Protein AF-A0A1W9LNE6-F1 (afdb_monomer_lite)

pLDDT: mean 71.55, std 18.85, range [22.55, 95.56]

Structure (mmCIF, N/CA/C/O backbone):
data_AF-A0A1W9LNE6-F1
#
_entry.id   AF-A0A1W9LNE6-F1
#
loop_
_atom_site.group_PDB
_atom_site.id
_atom_site.type_symbol
_atom_site.label_atom_id
_atom_site.label_alt_id
_atom_site.label_comp_id
_atom_site.label_asym_id
_atom_site.label_entity_id
_atom_site.label_seq_id
_atom_site.pdbx_PDB_ins_code
_atom_site.Cartn_x
_atom_site.Cartn_y
_atom_site.Cartn_z
_atom_site.occupancy
_atom_site.B_iso_or_equiv
_atom_site.auth_seq_id
_atom_site.auth_comp_id
_atom_site.auth_asym_id
_atom_site.auth_atom_id
_atom_site.pdbx_PDB_model_num
ATOM 1 N N . MET A 1 1 ? 1.253 2.047 -1.513 1.00 74.62 1 MET A N 1
ATOM 2 C CA . MET A 1 1 ? 0.192 1.765 -0.512 1.00 74.62 1 MET A CA 1
ATOM 3 C C . MET A 1 1 ? -0.132 0.272 -0.412 1.00 74.62 1 MET A C 1
ATOM 5 O O . MET A 1 1 ? 0.115 -0.319 0.626 1.00 74.62 1 MET A O 1
ATOM 9 N N . LYS A 1 2 ? -0.613 -0.380 -1.480 1.00 76.88 2 LYS A N 1
ATOM 10 C CA . LYS A 1 2 ? -0.983 -1.811 -1.471 1.00 76.88 2 LYS A CA 1
ATOM 11 C C . LYS A 1 2 ? 0.150 -2.781 -1.110 1.00 76.88 2 LYS A C 1
ATOM 13 O O . LYS A 1 2 ? -0.079 -3.732 -0.376 1.00 76.88 2 LYS A O 1
ATOM 18 N N . ALA A 1 3 ? 1.372 -2.514 -1.573 1.00 78.75 3 ALA A N 1
ATOM 19 C CA . ALA A 1 3 ? 2.540 -3.331 -1.243 1.00 78.75 3 ALA A CA 1
ATOM 20 C C . ALA A 1 3 ? 2.799 -3.423 0.276 1.00 78.75 3 ALA A C 1
ATOM 22 O O . ALA A 1 3 ? 3.171 -4.484 0.772 1.00 78.75 3 ALA A O 1
ATOM 23 N N . TRP A 1 4 ? 2.514 -2.352 1.032 1.00 86.75 4 TRP A N 1
ATOM 24 C CA . TRP A 1 4 ? 2.632 -2.362 2.493 1.00 86.75 4 TRP A CA 1
ATOM 25 C C . TRP A 1 4 ? 1.640 -3.343 3.123 1.00 86.75 4 TRP A C 1
ATOM 27 O O . TRP A 1 4 ? 2.018 -4.107 4.002 1.00 86.75 4 TRP A O 1
ATOM 37 N N . LEU A 1 5 ? 0.397 -3.397 2.632 1.00 78.88 5 LEU A N 1
ATOM 38 C CA . LEU A 1 5 ? -0.613 -4.331 3.144 1.00 78.88 5 LEU A CA 1
ATOM 39 C C . LEU A 1 5 ? -0.195 -5.788 2.939 1.00 78.88 5 LEU A C 1
ATOM 41 O O . LEU A 1 5 ? -0.373 -6.602 3.843 1.00 78.88 5 LEU A O 1
ATOM 45 N N . ILE A 1 6 ? 0.387 -6.104 1.777 1.00 77.62 6 ILE A N 1
ATOM 46 C CA . ILE A 1 6 ? 0.910 -7.444 1.486 1.00 77.62 6 ILE A CA 1
ATOM 47 C C . ILE A 1 6 ? 2.020 -7.782 2.482 1.00 77.62 6 ILE A C 1
ATOM 49 O O . ILE A 1 6 ? 1.918 -8.783 3.188 1.00 77.62 6 ILE A O 1
ATOM 53 N N . LYS A 1 7 ? 3.028 -6.907 2.601 1.00 79.00 7 LYS A N 1
ATOM 54 C CA . LYS A 1 7 ? 4.167 -7.094 3.508 1.00 79.00 7 LYS A CA 1
ATOM 55 C C . LYS A 1 7 ? 3.732 -7.204 4.974 1.00 79.00 7 LYS A C 1
ATOM 57 O O . LYS A 1 7 ? 4.312 -7.964 5.740 1.00 79.00 7 LYS A O 1
ATOM 62 N N . LYS A 1 8 ? 2.711 -6.448 5.386 1.00 83.31 8 LYS A N 1
ATOM 63 C CA . LYS A 1 8 ? 2.274 -6.367 6.784 1.00 83.31 8 LYS A CA 1
ATOM 64 C C . LYS A 1 8 ? 1.355 -7.516 7.197 1.00 83.31 8 LYS A C 1
ATOM 66 O O . LYS A 1 8 ? 1.519 -8.040 8.300 1.00 83.31 8 LYS A O 1
ATOM 71 N N . PHE A 1 9 ? 0.398 -7.890 6.345 1.00 78.19 9 PHE A N 1
ATOM 72 C CA . PHE A 1 9 ? -0.723 -8.761 6.725 1.00 78.19 9 PHE A CA 1
ATOM 73 C C . PHE A 1 9 ? -0.808 -10.079 5.954 1.00 78.19 9 PHE A C 1
ATOM 75 O O . PHE A 1 9 ? -1.514 -10.974 6.411 1.00 78.19 9 PHE A O 1
ATOM 82 N N . ILE A 1 10 ? -0.126 -10.213 4.813 1.00 74.88 10 ILE A N 1
ATOM 83 C CA . ILE A 1 10 ? -0.206 -11.415 3.968 1.00 74.88 10 ILE A CA 1
ATOM 84 C C . ILE A 1 10 ? 1.090 -12.217 4.071 1.00 74.88 10 ILE A C 1
ATOM 86 O O . ILE A 1 10 ? 1.065 -13.362 4.511 1.00 74.88 10 ILE A O 1
ATOM 90 N N . ASP A 1 11 ? 2.218 -11.605 3.715 1.00 73.44 11 ASP A N 1
ATOM 91 C CA . ASP A 1 11 ? 3.525 -12.255 3.733 1.00 73.44 11 ASP A CA 1
ATOM 92 C C . ASP A 1 11 ? 4.629 -11.257 4.100 1.00 73.44 11 ASP A C 1
ATOM 94 O O . ASP A 1 11 ? 5.017 -10.396 3.310 1.00 73.44 11 ASP A O 1
ATOM 98 N N . LYS A 1 12 ? 5.177 -11.404 5.310 1.00 80.12 12 LYS A N 1
ATOM 99 C CA . LYS A 1 12 ? 6.280 -10.569 5.811 1.00 80.12 12 LYS A CA 1
ATOM 100 C C . LYS A 1 12 ? 7.586 -10.791 5.059 1.00 80.12 12 LYS A C 1
ATOM 102 O O . LYS A 1 12 ? 8.436 -9.901 5.056 1.00 80.12 12 LYS A O 1
ATOM 107 N N . ASN A 1 13 ? 7.745 -11.929 4.395 1.00 79.88 13 ASN A N 1
ATOM 108 C CA . ASN A 1 13 ? 8.954 -12.295 3.669 1.00 79.88 13 ASN A CA 1
ATOM 109 C C . ASN A 1 13 ? 8.864 -11.971 2.173 1.00 79.88 13 ASN A C 1
ATOM 111 O O . ASN A 1 13 ? 9.855 -12.149 1.472 1.00 79.88 13 ASN A O 1
ATOM 115 N N . VAL A 1 14 ? 7.739 -11.419 1.696 1.00 78.69 14 VAL A N 1
ATOM 116 C CA . VAL A 1 14 ? 7.576 -11.049 0.282 1.00 78.69 14 VAL A CA 1
ATOM 117 C C . VAL A 1 14 ? 8.690 -10.104 -0.183 1.00 78.69 14 VAL A C 1
ATOM 119 O O . VAL A 1 14 ? 9.069 -9.161 0.528 1.00 78.69 14 VAL A O 1
ATOM 122 N N . VAL A 1 15 ? 9.193 -10.350 -1.390 1.00 78.31 15 VAL A N 1
ATOM 123 C CA . VAL A 1 15 ? 10.183 -9.518 -2.078 1.00 78.31 15 VAL A CA 1
ATOM 124 C C . VAL A 1 15 ? 9.494 -8.838 -3.254 1.00 78.31 15 VAL A C 1
ATOM 126 O O . VAL A 1 15 ? 8.847 -9.499 -4.062 1.00 78.31 15 VAL A O 1
ATOM 129 N N . PHE A 1 16 ? 9.621 -7.516 -3.346 1.00 79.94 16 PHE A N 1
ATOM 130 C CA . PHE A 1 16 ? 9.106 -6.749 -4.477 1.00 79.94 16 PHE A CA 1
ATOM 131 C C . PHE A 1 16 ? 10.228 -6.537 -5.486 1.00 79.94 16 PHE A C 1
ATOM 133 O O . PHE A 1 16 ? 11.290 -6.031 -5.130 1.00 79.94 16 PHE A O 1
ATOM 140 N N . LYS A 1 17 ? 9.986 -6.926 -6.738 1.00 77.81 17 LYS A N 1
ATOM 141 C CA . LYS A 1 17 ? 10.889 -6.687 -7.865 1.00 77.81 17 LYS A CA 1
ATOM 142 C C . LYS A 1 17 ? 10.241 -5.670 -8.801 1.00 77.81 17 LYS A C 1
ATOM 144 O O . LYS A 1 17 ? 9.051 -5.772 -9.093 1.00 77.81 17 LYS A O 1
ATOM 149 N N . PHE A 1 18 ? 11.018 -4.690 -9.248 1.00 81.25 18 PHE A N 1
ATOM 150 C CA . PHE A 1 18 ? 10.573 -3.681 -10.206 1.00 81.25 18 PHE A CA 1
ATOM 151 C C . PHE A 1 18 ? 11.165 -3.991 -11.575 1.00 81.25 18 PHE A C 1
ATOM 153 O O . PHE A 1 18 ? 12.372 -4.186 -11.688 1.00 81.25 18 PHE A O 1
ATOM 160 N N . PHE A 1 19 ? 10.313 -4.003 -12.598 1.00 75.69 19 PHE A N 1
ATOM 161 C CA . PHE A 1 19 ? 10.705 -4.258 -13.980 1.00 75.69 19 PHE A CA 1
ATOM 162 C C . PHE A 1 19 ? 10.554 -2.980 -14.819 1.00 75.69 19 PHE A C 1
ATOM 164 O O . PHE A 1 19 ? 9.608 -2.213 -14.592 1.00 75.69 19 PHE A O 1
ATOM 171 N N . PRO A 1 20 ? 11.459 -2.723 -15.779 1.00 74.75 20 PRO A N 1
ATOM 172 C CA . PRO A 1 20 ? 11.289 -1.671 -16.771 1.00 74.75 20 PRO A CA 1
ATOM 173 C C . PRO A 1 20 ? 9.983 -1.816 -17.560 1.00 74.75 20 PRO A C 1
ATOM 175 O O . PRO A 1 20 ? 9.469 -2.910 -17.797 1.00 74.75 20 PRO A O 1
ATOM 178 N N . LYS A 1 21 ? 9.431 -0.682 -17.999 1.00 73.94 21 LYS A N 1
ATOM 179 C CA . LYS A 1 21 ? 8.195 -0.672 -18.787 1.00 73.94 21 LYS A CA 1
ATOM 180 C C . LYS A 1 21 ? 8.408 -1.400 -20.118 1.00 73.94 21 LYS A C 1
ATOM 182 O O . LYS A 1 21 ? 9.282 -1.018 -20.888 1.00 73.94 21 LYS A O 1
ATOM 187 N N . GLY A 1 22 ? 7.532 -2.357 -20.420 1.00 73.81 22 GLY A N 1
ATOM 188 C CA . GLY A 1 22 ? 7.535 -3.096 -21.686 1.00 73.81 22 GLY A CA 1
ATOM 189 C C . GLY A 1 22 ? 8.279 -4.430 -21.640 1.00 73.81 22 GLY A C 1
ATOM 190 O O . GLY A 1 22 ? 8.236 -5.161 -22.625 1.00 73.81 22 GLY A O 1
ATOM 191 N N . GLU A 1 23 ? 8.907 -4.777 -20.516 1.00 73.69 23 GLU A N 1
ATOM 192 C CA . GLU A 1 23 ? 9.444 -6.122 -20.314 1.00 73.69 23 GLU A CA 1
ATOM 193 C C . GLU A 1 23 ? 8.336 -7.113 -19.939 1.00 73.69 23 GLU A C 1
ATOM 195 O O . GLU A 1 23 ? 7.419 -6.799 -19.175 1.00 73.69 23 GLU A O 1
ATOM 200 N N . LEU A 1 24 ? 8.423 -8.327 -20.490 1.00 69.38 24 LEU A N 1
ATOM 201 C CA . LEU A 1 24 ? 7.529 -9.422 -20.133 1.00 69.38 24 LEU A CA 1
ATOM 202 C C . LEU A 1 24 ? 7.946 -9.997 -18.780 1.00 69.38 24 LEU A C 1
ATOM 204 O O . LEU A 1 24 ? 9.071 -10.458 -18.610 1.00 69.38 24 LEU A O 1
ATOM 208 N N . ILE A 1 25 ? 7.010 -10.020 -17.834 1.00 71.00 25 ILE A N 1
ATOM 209 C CA . ILE A 1 25 ? 7.200 -10.683 -16.545 1.00 71.00 25 ILE A CA 1
ATOM 210 C C . ILE A 1 25 ? 6.890 -12.170 -16.745 1.00 71.00 25 ILE A C 1
ATOM 212 O O . ILE A 1 25 ? 5.726 -12.565 -16.808 1.00 71.00 25 ILE A O 1
ATOM 216 N N . THR A 1 26 ? 7.931 -12.987 -16.900 1.00 67.25 26 THR A N 1
ATOM 217 C CA . THR A 1 26 ? 7.814 -14.443 -17.114 1.00 67.25 26 THR A CA 1
ATOM 218 C C . THR A 1 26 ? 7.957 -15.259 -15.831 1.00 67.25 26 THR A C 1
ATOM 220 O O . THR A 1 26 ? 7.708 -16.462 -15.840 1.00 67.25 26 THR A O 1
ATOM 223 N N . GLU A 1 27 ? 8.354 -14.616 -14.733 1.00 59.69 27 GLU A N 1
ATOM 224 C CA . GLU A 1 27 ? 8.637 -15.229 -13.435 1.00 59.69 27 GLU A CA 1
ATOM 225 C C . GLU A 1 27 ? 7.875 -14.499 -12.314 1.00 59.69 27 GLU A C 1
ATOM 227 O O . GLU A 1 27 ? 7.508 -13.333 -12.459 1.00 59.69 27 GLU A O 1
ATOM 232 N N . ASP A 1 28 ? 7.665 -15.175 -11.180 1.00 72.88 28 ASP A N 1
ATOM 233 C CA . ASP A 1 28 ? 6.935 -14.673 -10.005 1.00 72.88 28 ASP A CA 1
ATOM 234 C C . ASP A 1 28 ? 5.445 -14.329 -10.265 1.00 72.88 28 ASP A C 1
ATOM 236 O O . ASP A 1 28 ? 4.836 -14.765 -11.241 1.00 72.88 28 ASP A O 1
ATOM 240 N N . ILE A 1 29 ? 4.803 -13.624 -9.323 1.00 72.94 29 ILE A N 1
ATOM 241 C CA . ILE A 1 29 ? 3.390 -13.223 -9.397 1.00 72.94 29 ILE A CA 1
ATOM 242 C C . ILE A 1 29 ? 3.327 -11.740 -9.790 1.00 72.94 29 ILE A C 1
ATOM 244 O O . ILE A 1 29 ? 3.641 -10.887 -8.952 1.00 72.94 29 ILE A O 1
ATOM 248 N N . PRO A 1 30 ? 2.885 -11.399 -11.015 1.00 71.12 30 PRO A N 1
ATOM 249 C CA . PRO A 1 30 ? 2.709 -10.011 -11.415 1.00 71.12 30 PRO A CA 1
ATOM 250 C C . PRO A 1 30 ? 1.693 -9.301 -10.514 1.00 71.12 30 PRO A C 1
ATOM 252 O O . PRO A 1 30 ? 0.635 -9.846 -10.177 1.00 71.12 30 PRO A O 1
ATOM 255 N N . PHE A 1 31 ? 2.005 -8.062 -10.143 1.00 71.69 31 PHE A N 1
ATOM 256 C CA . PHE A 1 31 ? 1.208 -7.257 -9.225 1.00 71.69 31 PHE A CA 1
ATOM 257 C C . PHE A 1 31 ? 1.094 -5.819 -9.733 1.00 71.69 31 PHE A C 1
ATOM 259 O O . PHE A 1 31 ? 2.102 -5.191 -10.037 1.00 71.69 31 PHE A O 1
ATOM 266 N N . ASP A 1 32 ? -0.133 -5.296 -9.791 1.00 69.19 32 ASP A N 1
ATOM 267 C CA . ASP A 1 32 ? -0.431 -3.903 -10.163 1.00 69.19 32 ASP A CA 1
ATOM 268 C C . ASP A 1 32 ? 0.058 -3.480 -11.565 1.00 69.19 32 ASP A C 1
ATOM 270 O O . ASP A 1 32 ? 0.265 -2.297 -11.831 1.00 69.19 32 ASP A O 1
ATOM 274 N N . VAL A 1 33 ? 0.193 -4.448 -12.477 1.00 72.62 33 VAL A N 1
ATOM 275 C CA . VAL A 1 33 ? 0.448 -4.236 -13.913 1.00 72.62 33 VAL A CA 1
ATOM 276 C C . VAL A 1 33 ? -0.770 -4.660 -14.745 1.00 72.62 33 VAL A C 1
ATOM 278 O O . VAL A 1 33 ? -1.592 -5.442 -14.254 1.00 72.62 33 VAL A O 1
ATOM 281 N N . PRO A 1 34 ? -0.949 -4.155 -15.982 1.00 68.00 34 PRO A N 1
ATOM 282 C CA . PRO A 1 34 ? -2.128 -4.463 -16.789 1.00 68.00 34 PRO A CA 1
ATOM 283 C C . PRO A 1 34 ? -2.357 -5.965 -16.975 1.00 68.00 34 PRO A C 1
ATOM 285 O O . PRO A 1 34 ? -3.494 -6.410 -16.908 1.00 68.00 34 PRO A O 1
ATOM 288 N N . GLU A 1 35 ? -1.308 -6.758 -17.132 1.00 70.62 35 GLU A N 1
ATOM 289 C CA . GLU A 1 35 ? -1.376 -8.201 -17.370 1.00 70.62 35 GLU A CA 1
ATOM 290 C C . GLU A 1 35 ? -1.537 -9.008 -16.071 1.00 70.62 35 GLU A C 1
ATOM 292 O O . GLU A 1 35 ? -1.798 -10.210 -16.114 1.00 70.62 35 GLU A O 1
ATOM 297 N N . ALA A 1 36 ? -1.409 -8.363 -14.906 1.00 71.62 36 ALA A N 1
ATOM 298 C CA . ALA A 1 36 ? -1.472 -9.037 -13.621 1.00 71.62 36 ALA A CA 1
ATOM 299 C C . ALA A 1 36 ? -2.874 -9.544 -13.296 1.00 71.62 36 ALA A C 1
ATOM 301 O O . ALA A 1 36 ? -3.878 -8.845 -13.450 1.00 71.62 36 ALA A O 1
ATOM 302 N N . GLU A 1 37 ? -2.924 -10.733 -12.702 1.00 71.00 37 GLU A N 1
ATOM 303 C CA . GLU A 1 37 ? -4.136 -11.237 -12.065 1.00 71.00 37 GLU A CA 1
ATOM 304 C C . GLU A 1 37 ? -4.495 -10.417 -10.813 1.00 71.00 37 GLU A C 1
ATOM 306 O O . GLU A 1 37 ? -5.660 -10.273 -10.458 1.00 71.00 37 GLU A O 1
ATOM 311 N N . ILE A 1 38 ? -3.499 -9.849 -10.126 1.00 69.19 38 ILE A N 1
ATOM 312 C CA . ILE A 1 38 ? -3.719 -8.974 -8.975 1.00 69.19 38 ILE A CA 1
ATOM 313 C C . ILE A 1 38 ? -3.682 -7.518 -9.440 1.00 69.19 38 ILE A C 1
ATOM 315 O O . ILE A 1 38 ? -2.637 -6.864 -9.435 1.00 69.19 38 ILE A O 1
ATOM 319 N N . ARG A 1 39 ? -4.851 -7.009 -9.827 1.00 67.31 39 ARG A N 1
ATOM 320 C CA . ARG A 1 39 ? -5.058 -5.625 -10.275 1.00 67.31 39 ARG A CA 1
ATOM 321 C C . ARG A 1 39 ? -6.428 -5.098 -9.846 1.00 67.31 39 ARG A C 1
ATOM 323 O O . ARG A 1 39 ? -7.208 -5.792 -9.193 1.00 67.31 39 ARG A O 1
ATOM 330 N N . ARG A 1 40 ? -6.726 -3.848 -10.207 1.00 69.31 40 ARG A N 1
ATOM 331 C CA . ARG A 1 40 ? -8.053 -3.246 -10.013 1.00 69.31 40 ARG A CA 1
ATOM 332 C C . ARG A 1 40 ? -9.071 -3.880 -10.969 1.00 69.31 40 ARG A C 1
ATOM 334 O O . ARG A 1 40 ? -8.817 -3.959 -12.169 1.00 69.31 40 ARG A O 1
ATOM 341 N N . TYR A 1 41 ? -10.248 -4.239 -10.459 1.00 72.81 41 TYR A N 1
ATOM 342 C CA . TYR A 1 41 ? -11.351 -4.802 -11.249 1.00 72.81 41 TYR A CA 1
ATOM 343 C C . TYR A 1 41 ? -12.652 -4.043 -10.996 1.00 72.81 41 TYR A C 1
ATOM 345 O O . TYR A 1 41 ? -13.258 -4.210 -9.941 1.00 72.81 41 TYR A O 1
ATOM 353 N N . HIS A 1 42 ? -13.120 -3.258 -11.974 1.00 72.31 42 HIS A N 1
ATOM 354 C CA . HIS A 1 42 ? -14.331 -2.428 -11.878 1.00 72.31 42 HIS A CA 1
ATOM 355 C C . HIS A 1 42 ? -14.389 -1.611 -10.572 1.00 72.31 42 HIS A C 1
ATOM 357 O O . HIS A 1 42 ? -13.750 -0.570 -10.475 1.00 72.31 42 HIS A O 1
ATOM 363 N N . ASN A 1 43 ? -15.110 -2.117 -9.566 1.00 67.38 43 ASN A N 1
ATOM 364 C CA . ASN A 1 43 ? -15.339 -1.471 -8.271 1.00 67.38 43 ASN A CA 1
ATOM 365 C C . ASN A 1 43 ? -14.494 -2.064 -7.128 1.00 67.38 43 ASN A C 1
ATOM 367 O O . ASN A 1 43 ? -14.723 -1.730 -5.969 1.00 67.38 43 ASN A O 1
ATOM 371 N N . LEU A 1 44 ? -13.581 -2.986 -7.436 1.00 66.06 44 LEU A N 1
ATOM 372 C CA . LEU A 1 44 ? -12.648 -3.589 -6.490 1.00 66.06 44 LEU A CA 1
ATOM 373 C C . LEU A 1 44 ? -11.266 -2.978 -6.695 1.00 66.06 44 LEU A C 1
ATOM 375 O O . LEU A 1 44 ? -10.673 -3.109 -7.770 1.00 66.06 44 LEU A O 1
ATOM 37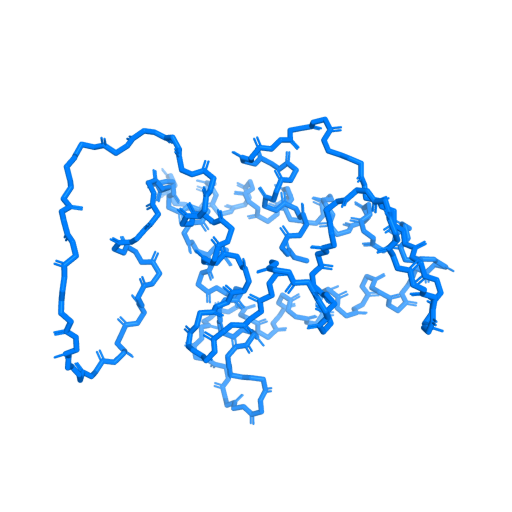9 N N . SER A 1 45 ? -10.749 -2.359 -5.639 1.00 68.69 45 SER A N 1
ATOM 380 C CA . SER A 1 45 ? -9.327 -2.042 -5.510 1.00 68.69 45 SER A CA 1
ATOM 381 C C . SER A 1 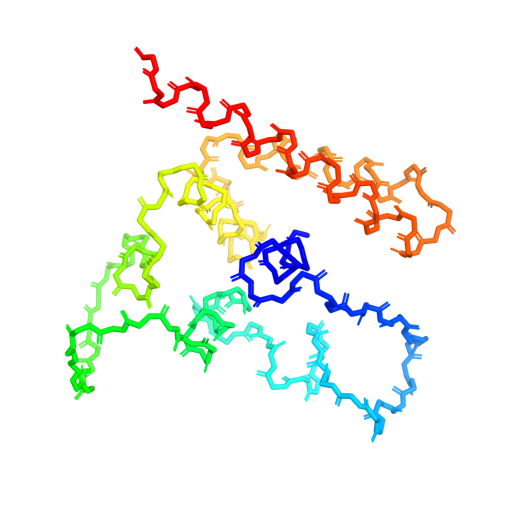45 ? -8.496 -3.322 -5.610 1.00 68.69 45 SER A C 1
ATOM 383 O O . SER A 1 45 ? -8.963 -4.421 -5.284 1.00 68.69 45 SER A O 1
ATOM 385 N N . ALA A 1 46 ? -7.234 -3.199 -6.022 1.00 68.00 46 ALA A N 1
ATOM 386 C CA . ALA A 1 46 ? -6.368 -4.379 -6.082 1.00 68.00 46 ALA A CA 1
ATOM 387 C C . ALA A 1 46 ? -6.113 -4.965 -4.676 1.00 68.00 46 ALA A C 1
ATOM 389 O O . ALA A 1 46 ? -5.904 -6.169 -4.529 1.00 68.00 46 ALA A O 1
ATOM 390 N N . PHE A 1 47 ? -6.216 -4.138 -3.627 1.00 68.94 47 PHE A N 1
ATOM 391 C CA . PHE A 1 47 ? -6.204 -4.601 -2.239 1.00 68.94 47 PHE A CA 1
ATOM 392 C C . PHE A 1 47 ? -7.404 -5.497 -1.903 1.00 68.94 47 PHE A C 1
ATOM 394 O O . PHE A 1 47 ? -7.228 -6.577 -1.340 1.00 68.94 47 PHE A O 1
ATOM 401 N N . GLU A 1 48 ? -8.621 -5.088 -2.270 1.00 69.38 48 GLU A N 1
ATOM 402 C CA . GLU A 1 48 ? -9.822 -5.900 -2.040 1.00 69.38 48 GLU A CA 1
ATOM 403 C C . GLU A 1 48 ? -9.739 -7.245 -2.773 1.00 69.38 48 GLU A C 1
ATOM 405 O O . GLU A 1 48 ? -10.159 -8.270 -2.232 1.00 69.38 48 GLU A O 1
ATOM 410 N N . TYR A 1 49 ? -9.151 -7.261 -3.973 1.00 74.50 49 TYR A N 1
ATOM 411 C CA . TYR A 1 49 ? -8.879 -8.500 -4.702 1.00 74.50 49 TYR A CA 1
ATOM 412 C C . TYR A 1 49 ? -7.872 -9.401 -3.966 1.00 74.50 49 TYR A C 1
ATOM 414 O O . TYR A 1 49 ? -8.146 -10.585 -3.767 1.00 74.50 49 TYR A O 1
ATOM 422 N N . LEU A 1 50 ? -6.749 -8.842 -3.500 1.00 70.56 50 LEU A N 1
ATOM 423 C CA . LEU A 1 50 ? -5.733 -9.550 -2.706 1.00 70.56 50 LEU A CA 1
ATOM 424 C C . LEU A 1 50 ? -6.329 -10.216 -1.467 1.00 70.56 50 LEU A C 1
ATOM 426 O O . LEU A 1 50 ? -6.152 -11.415 -1.257 1.00 70.56 50 LEU A O 1
ATOM 430 N N . MET A 1 51 ? -7.086 -9.459 -0.675 1.00 69.38 51 MET A N 1
ATOM 431 C CA . MET A 1 51 ? -7.706 -9.984 0.542 1.00 69.38 51 MET A CA 1
ATOM 432 C C . MET A 1 51 ? -8.700 -11.107 0.245 1.00 69.38 51 MET A C 1
ATOM 434 O O . MET A 1 51 ? -8.759 -12.093 0.978 1.00 69.38 51 MET A O 1
ATOM 438 N N . LYS A 1 52 ? -9.463 -10.982 -0.848 1.00 69.38 52 LYS A N 1
ATOM 439 C CA . LYS A 1 52 ? -10.390 -12.025 -1.297 1.00 69.38 52 LYS A CA 1
ATOM 440 C C . LYS A 1 52 ? -9.650 -13.300 -1.714 1.00 69.38 52 LYS A C 1
ATOM 442 O O . LYS A 1 52 ? -10.120 -14.391 -1.403 1.00 69.38 52 LYS A O 1
ATOM 447 N N . LYS A 1 53 ? -8.530 -13.166 -2.429 1.00 71.06 53 LYS A N 1
ATOM 448 C CA . LYS A 1 53 ? -7.783 -14.291 -3.007 1.00 71.06 53 LYS A CA 1
ATOM 449 C C . LYS A 1 53 ? -6.992 -15.090 -1.965 1.00 71.06 53 LYS A C 1
ATOM 451 O O . LYS A 1 53 ? -6.987 -16.313 -2.034 1.00 71.06 53 LYS A O 1
ATOM 456 N N . TYR A 1 54 ? -6.363 -14.430 -0.992 1.00 66.56 54 TYR A N 1
ATOM 457 C CA . TYR A 1 54 ? -5.386 -15.062 -0.083 1.00 66.56 54 TYR A CA 1
ATOM 458 C C . TYR A 1 54 ? -5.911 -15.324 1.349 1.00 66.56 54 TYR A C 1
ATOM 460 O O . TYR A 1 54 ? -5.148 -15.462 2.299 1.00 66.56 54 TYR A O 1
ATOM 468 N N . ASN A 1 55 ? -7.230 -15.401 1.513 1.00 57.19 55 ASN A N 1
ATOM 469 C CA . ASN A 1 55 ? -7.958 -15.391 2.786 1.00 57.19 55 ASN A CA 1
ATOM 470 C C . ASN A 1 55 ? -7.585 -16.515 3.804 1.00 57.19 55 ASN A C 1
ATOM 472 O O . ASN A 1 55 ? -7.782 -17.696 3.522 1.00 57.19 55 ASN A O 1
ATOM 476 N N . ARG A 1 56 ? -7.195 -16.173 5.047 1.00 42.25 56 ARG A N 1
ATOM 477 C CA . ARG A 1 56 ? -7.271 -17.058 6.245 1.00 42.25 56 ARG A CA 1
ATOM 478 C C . ARG A 1 56 ? -7.905 -16.309 7.440 1.00 42.25 56 ARG A C 1
ATOM 480 O O . ARG A 1 56 ? -7.531 -15.159 7.651 1.00 42.25 56 ARG A O 1
ATOM 487 N N . PRO A 1 57 ? -8.722 -16.940 8.320 1.00 40.69 57 PRO A N 1
ATOM 488 C CA . PRO A 1 57 ? -9.749 -17.967 8.103 1.00 40.69 57 PRO A CA 1
ATOM 489 C C . PRO A 1 57 ? -11.190 -17.436 8.307 1.00 40.69 57 PRO A C 1
ATOM 491 O O . PRO A 1 57 ? -11.510 -16.871 9.348 1.00 40.69 57 PRO A O 1
ATOM 494 N N . LEU A 1 58 ? -12.078 -17.702 7.341 1.00 39.78 58 LEU A N 1
ATOM 495 C CA . LEU A 1 58 ? -13.523 -17.420 7.355 1.00 39.78 58 LEU A CA 1
ATOM 496 C C . LEU A 1 58 ? -14.323 -18.493 8.109 1.00 39.78 58 LEU A C 1
ATOM 498 O O . LEU A 1 58 ? -14.142 -19.682 7.848 1.00 39.78 58 LEU A O 1
ATOM 502 N N . SER A 1 59 ? -15.327 -18.099 8.892 1.00 28.58 59 SER A N 1
ATOM 503 C CA . SER A 1 59 ? -16.460 -18.977 9.200 1.00 28.58 59 SER A CA 1
ATOM 504 C C . SER A 1 59 ? -17.661 -18.619 8.312 1.00 28.58 59 SER A C 1
ATOM 506 O O . SER A 1 59 ? -18.438 -17.720 8.608 1.00 28.58 59 SER A O 1
ATOM 508 N N . LYS A 1 60 ? -17.801 -19.415 7.239 1.00 30.91 60 LYS A N 1
ATOM 509 C CA . LYS A 1 60 ? -18.947 -19.564 6.314 1.00 30.91 60 LYS A CA 1
ATOM 510 C C . LYS A 1 60 ? -19.237 -18.383 5.363 1.00 30.91 60 LYS A C 1
ATOM 512 O O . LYS A 1 60 ? -19.358 -17.244 5.788 1.00 30.91 60 LYS A O 1
ATOM 517 N N . VAL A 1 61 ? -19.448 -18.697 4.074 1.00 26.12 61 VAL A N 1
ATOM 518 C CA . VAL A 1 61 ? -20.673 -18.409 3.278 1.00 26.12 61 VAL A CA 1
ATOM 519 C C . VAL A 1 61 ? -20.398 -18.416 1.754 1.00 26.12 61 VAL A C 1
ATOM 521 O O . VAL A 1 61 ? -19.370 -17.941 1.277 1.00 26.12 6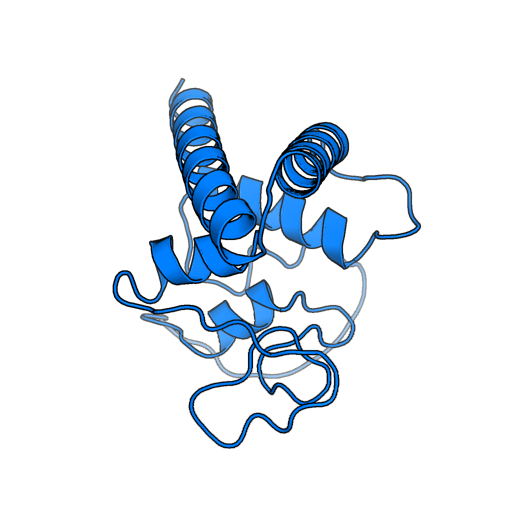1 VAL A O 1
ATOM 524 N N . ASN A 1 62 ? -21.375 -18.980 1.029 1.00 24.28 62 ASN A N 1
ATOM 525 C CA . ASN A 1 62 ? -21.556 -19.107 -0.425 1.00 24.28 62 ASN A CA 1
ATOM 526 C C . ASN A 1 62 ? -21.830 -17.779 -1.175 1.00 24.28 62 ASN A C 1
ATOM 528 O O . ASN A 1 62 ? -22.239 -16.777 -0.596 1.00 24.28 62 ASN A O 1
ATOM 532 N N . PHE A 1 63 ? -21.674 -17.814 -2.503 1.00 23.84 63 PHE A N 1
ATOM 533 C CA . PHE A 1 63 ? -21.965 -16.732 -3.464 1.00 23.84 63 PHE A CA 1
ATOM 534 C C . PHE A 1 63 ? -23.456 -16.612 -3.848 1.00 23.84 63 PHE A C 1
ATOM 536 O O . PHE A 1 63 ? -24.093 -17.653 -3.967 1.00 23.84 63 PHE A O 1
ATOM 543 N N . TYR A 1 64 ? -23.949 -15.376 -4.120 1.00 22.55 64 TYR A N 1
ATOM 544 C CA . TYR A 1 64 ? -24.718 -14.891 -5.316 1.00 22.55 64 TYR A CA 1
ATOM 545 C C . TYR A 1 64 ? -25.288 -13.433 -5.129 1.00 22.55 64 TYR A C 1
ATOM 547 O O . TYR A 1 64 ? -25.005 -12.854 -4.080 1.00 22.55 64 TYR A O 1
ATOM 555 N N . PRO A 1 65 ? -25.911 -12.722 -6.122 1.00 31.50 65 PRO A N 1
ATOM 556 C CA . PRO A 1 65 ? -25.404 -11.429 -6.627 1.00 31.50 65 PRO A CA 1
ATOM 557 C C . PRO A 1 65 ? -26.312 -10.168 -6.451 1.00 31.50 65 PRO A C 1
ATOM 559 O O . PRO A 1 65 ? -27.487 -10.264 -6.130 1.00 31.50 65 PRO A O 1
ATOM 562 N N . ILE A 1 66 ? -25.713 -8.993 -6.741 1.00 29.22 66 ILE A N 1
ATOM 563 C CA . ILE A 1 66 ? -26.231 -7.668 -7.203 1.00 29.22 66 ILE A CA 1
ATOM 564 C C . ILE A 1 66 ? -27.501 -7.058 -6.543 1.00 29.22 66 ILE A C 1
ATOM 566 O O . ILE A 1 66 ? -28.603 -7.543 -6.754 1.00 29.22 66 ILE A O 1
ATOM 570 N N . LYS A 1 67 ? -27.368 -5.861 -5.930 1.00 24.48 67 LYS A N 1
ATOM 571 C CA . LYS A 1 67 ? -28.056 -4.590 -6.310 1.00 24.48 67 LYS A CA 1
ATOM 572 C C . LYS A 1 67 ? -27.722 -3.426 -5.350 1.00 24.48 67 LYS A C 1
ATOM 574 O O . LYS A 1 67 ? -27.833 -3.553 -4.139 1.00 24.48 67 LYS A O 1
ATOM 579 N N . SER A 1 68 ? -27.388 -2.281 -5.961 1.00 28.81 68 SER A N 1
ATOM 580 C CA . SER A 1 68 ? -27.611 -0.881 -5.529 1.00 28.81 68 SER A CA 1
ATOM 581 C C . SER A 1 68 ? -27.053 -0.341 -4.193 1.00 28.81 68 SER A C 1
ATOM 583 O O . SER A 1 68 ? -27.294 -0.882 -3.122 1.00 28.81 68 SER A O 1
ATOM 585 N N . ARG A 1 69 ? -26.445 0.859 -4.294 1.00 27.22 69 ARG A N 1
ATOM 586 C CA . ARG A 1 69 ? -25.929 1.774 -3.242 1.00 27.22 69 ARG A CA 1
ATOM 587 C C . ARG A 1 69 ? -24.629 1.329 -2.559 1.00 27.22 69 ARG A C 1
ATOM 589 O O . ARG A 1 69 ? -24.618 0.796 -1.454 1.00 27.22 69 ARG A O 1
ATOM 596 N N . MET A 1 70 ? -23.507 1.649 -3.212 1.00 30.42 70 MET A N 1
ATOM 597 C CA . MET A 1 70 ? -22.155 1.583 -2.645 1.00 30.42 70 MET A CA 1
ATOM 598 C C . MET A 1 70 ? -21.979 2.633 -1.538 1.00 30.42 70 MET A C 1
ATOM 600 O O . MET A 1 70 ? -21.474 3.726 -1.763 1.00 30.42 70 MET A O 1
ATOM 604 N N . LYS A 1 71 ? -22.380 2.289 -0.314 1.00 32.69 71 LYS A N 1
ATOM 605 C CA . LYS A 1 71 ? -21.680 2.770 0.880 1.00 32.69 71 LYS A CA 1
ATOM 606 C C . LYS A 1 71 ? -20.596 1.741 1.190 1.00 32.69 71 LYS A C 1
ATOM 608 O O . LYS A 1 71 ? -20.937 0.613 1.527 1.00 32.69 71 LYS A O 1
ATOM 613 N N . SER A 1 72 ? -19.334 2.134 0.988 1.00 39.62 72 SER A N 1
ATOM 614 C CA . SER A 1 72 ? -18.099 1.487 1.463 1.00 39.62 72 SER A CA 1
ATOM 615 C C . SER A 1 72 ? -18.213 -0.033 1.670 1.00 39.62 72 SER A C 1
ATOM 617 O O . SER A 1 72 ? -18.502 -0.540 2.756 1.00 39.62 72 SER A O 1
ATOM 619 N N . GLN A 1 73 ? -17.996 -0.783 0.589 1.00 43.62 73 GLN A N 1
ATOM 620 C CA . GLN A 1 73 ? -18.047 -2.248 0.589 1.00 43.62 73 GLN A CA 1
ATOM 621 C C . GLN A 1 73 ? -16.820 -2.906 1.252 1.00 43.62 73 GLN A C 1
ATOM 623 O O . GLN A 1 73 ? -16.758 -4.131 1.381 1.00 43.62 73 GLN A O 1
ATOM 628 N N . PHE A 1 74 ? -15.909 -2.069 1.746 1.00 45.44 74 PHE A N 1
ATOM 629 C CA . PHE A 1 74 ? -14.648 -2.405 2.384 1.00 45.44 74 PHE A CA 1
ATOM 630 C C . PHE A 1 74 ? -14.798 -3.397 3.553 1.00 45.44 74 PHE A C 1
ATOM 632 O O . PHE A 1 74 ? -13.951 -4.253 3.783 1.00 45.44 74 PHE A O 1
ATOM 639 N N . CYS A 1 75 ? -15.921 -3.342 4.270 1.00 40.94 75 CYS A N 1
ATOM 640 C CA . CYS A 1 75 ? -16.030 -3.943 5.602 1.00 40.94 75 CYS A CA 1
ATOM 641 C C . CYS A 1 75 ? -16.712 -5.313 5.627 1.00 40.94 75 CYS A C 1
ATOM 643 O O . CYS A 1 75 ? -16.733 -5.964 6.663 1.00 40.94 75 CYS A O 1
ATOM 645 N N . LYS A 1 76 ? -17.319 -5.743 4.514 1.00 41.44 76 LYS A N 1
ATOM 646 C CA . LYS A 1 76 ? -18.084 -7.002 4.473 1.00 41.44 76 LYS A CA 1
ATOM 647 C C . LYS A 1 76 ? -17.300 -8.184 3.896 1.00 41.44 76 LYS A C 1
ATOM 649 O O . LYS A 1 76 ? -17.846 -9.279 3.858 1.00 41.44 76 LYS A O 1
ATOM 654 N N . ARG A 1 77 ? -16.077 -7.980 3.383 1.00 47.41 77 ARG A N 1
ATOM 655 C CA . ARG A 1 77 ? -15.397 -8.973 2.523 1.00 47.41 77 ARG A CA 1
ATOM 656 C C . ARG A 1 77 ? -13.997 -9.406 2.958 1.00 47.41 77 ARG A C 1
ATOM 658 O O . ARG A 1 77 ? -13.528 -10.411 2.437 1.00 47.41 77 ARG A O 1
ATOM 665 N N . SER A 1 78 ? -13.349 -8.715 3.894 1.00 46.94 78 SER A N 1
ATOM 666 C CA . SER A 1 78 ? -12.041 -9.102 4.434 1.00 46.94 78 SER A CA 1
ATOM 667 C C . SER A 1 78 ? -12.134 -9.316 5.947 1.00 46.94 78 SER A C 1
ATOM 669 O O . SER A 1 78 ? -12.791 -8.559 6.653 1.00 46.94 78 SER A O 1
ATOM 671 N N . ASN A 1 79 ? -11.473 -10.356 6.455 1.00 51.44 79 ASN A N 1
ATOM 672 C CA . ASN A 1 79 ? -11.470 -10.735 7.875 1.00 51.44 79 ASN A CA 1
ATOM 673 C C . ASN A 1 79 ? -10.608 -9.817 8.767 1.00 51.44 79 ASN A C 1
ATOM 675 O O . ASN A 1 79 ? -10.210 -10.191 9.869 1.00 51.44 79 ASN A O 1
ATOM 679 N N . ILE A 1 80 ? -10.278 -8.621 8.282 1.00 60.22 80 ILE A N 1
ATOM 680 C CA . ILE A 1 80 ? -9.495 -7.642 9.024 1.00 60.22 80 ILE A CA 1
ATOM 681 C C . ILE A 1 80 ? -10.461 -6.872 9.922 1.00 60.22 80 ILE A C 1
ATOM 683 O O . ILE A 1 80 ? -11.200 -5.999 9.471 1.00 60.22 80 ILE A O 1
ATOM 687 N N . THR A 1 81 ? -10.455 -7.216 11.206 1.00 66.44 81 THR A N 1
ATOM 688 C CA . THR A 1 81 ? -11.269 -6.560 12.239 1.00 66.44 81 THR A CA 1
ATOM 689 C C . THR A 1 81 ? -10.587 -5.339 12.844 1.00 66.44 81 THR A C 1
ATOM 691 O O . THR A 1 81 ? -11.246 -4.550 13.515 1.00 66.44 81 THR A O 1
ATOM 694 N N . ASP A 1 82 ? -9.286 -5.170 12.598 1.00 80.56 82 ASP A N 1
ATOM 695 C CA . ASP A 1 82 ? -8.489 -4.085 13.153 1.00 80.56 82 ASP A CA 1
ATOM 696 C C . ASP A 1 82 ? -8.977 -2.715 12.635 1.00 80.56 82 ASP A C 1
ATOM 698 O O . ASP A 1 82 ? -8.865 -2.435 11.432 1.00 80.56 82 ASP A O 1
ATOM 702 N N . PRO A 1 83 ? -9.515 -1.845 13.512 1.00 80.81 83 PRO A N 1
ATOM 703 C CA . PRO A 1 83 ? -10.090 -0.567 13.102 1.00 80.81 83 PRO A CA 1
ATOM 704 C C . PRO A 1 83 ? -9.097 0.368 12.401 1.00 80.81 83 PRO A C 1
ATOM 706 O O . PRO A 1 83 ? -9.486 1.109 11.496 1.00 80.81 83 PRO A O 1
ATOM 709 N N . ALA A 1 84 ? -7.813 0.315 12.768 1.00 84.62 84 ALA A N 1
ATOM 710 C CA . ALA A 1 84 ? -6.784 1.148 12.153 1.00 84.62 84 ALA A CA 1
ATOM 711 C C . ALA A 1 84 ? -6.474 0.676 10.726 1.00 84.62 84 ALA A C 1
ATOM 713 O O . ALA A 1 84 ? -6.388 1.489 9.803 1.00 84.62 84 ALA A O 1
ATOM 714 N N . VAL A 1 85 ? -6.406 -0.643 10.506 1.00 81.56 85 VAL A N 1
ATOM 715 C CA . VAL A 1 85 ? -6.260 -1.197 9.148 1.00 81.56 85 VAL A CA 1
ATOM 716 C C . VAL A 1 85 ? -7.488 -0.877 8.304 1.00 81.56 85 VAL A C 1
ATOM 718 O O . VAL A 1 85 ? -7.362 -0.552 7.121 1.00 81.56 85 VAL A O 1
ATOM 721 N N . ARG A 1 86 ? -8.678 -0.907 8.914 1.00 79.62 86 ARG A N 1
ATOM 722 C CA . ARG A 1 86 ? -9.913 -0.533 8.232 1.00 79.62 86 ARG A CA 1
ATOM 723 C C . ARG A 1 86 ? -9.884 0.908 7.746 1.00 79.62 86 ARG A C 1
ATOM 725 O O . ARG A 1 86 ? -10.211 1.161 6.590 1.00 79.62 86 ARG A O 1
ATOM 732 N N . LYS A 1 87 ? -9.426 1.831 8.591 1.00 83.12 87 LYS A N 1
ATOM 733 C CA . LYS A 1 87 ? -9.293 3.238 8.217 1.00 83.12 87 LYS A CA 1
ATOM 734 C C . LYS A 1 87 ? -8.327 3.431 7.046 1.00 83.12 87 LYS A C 1
ATOM 736 O O . LYS A 1 87 ? -8.663 4.127 6.090 1.00 83.12 87 LYS A O 1
ATOM 741 N N . ILE A 1 88 ? -7.166 2.772 7.078 1.00 84.19 88 ILE A N 1
ATOM 742 C CA . ILE A 1 88 ? -6.183 2.833 5.982 1.00 84.19 88 ILE A CA 1
ATOM 743 C C . ILE A 1 88 ? -6.782 2.302 4.679 1.00 84.19 88 ILE A C 1
ATOM 745 O O . ILE A 1 88 ? -6.590 2.893 3.618 1.00 84.19 88 ILE A O 1
ATOM 749 N N . GLY A 1 89 ? -7.521 1.199 4.732 1.00 79.56 89 GLY A N 1
ATOM 750 C CA . GLY A 1 89 ? -8.100 0.632 3.526 1.00 79.56 89 GLY A CA 1
ATOM 751 C C . GLY A 1 89 ? -9.266 1.443 2.941 1.00 79.56 89 GLY A C 1
ATOM 752 O O . GLY A 1 89 ? -9.397 1.489 1.719 1.00 79.56 89 GLY A O 1
ATOM 753 N N . GLU A 1 90 ? -10.041 2.161 3.763 1.00 79.50 90 GLU A N 1
ATOM 754 C CA . GLU A 1 90 ? -11.011 3.164 3.284 1.00 79.50 90 GLU A CA 1
ATOM 755 C C . GLU A 1 90 ? -10.319 4.288 2.497 1.00 79.50 90 GLU A C 1
ATOM 757 O O . GLU A 1 90 ? -10.793 4.670 1.427 1.00 79.50 90 GLU A O 1
ATOM 762 N N . ILE A 1 91 ? -9.170 4.770 2.985 1.00 83.50 91 ILE A N 1
ATOM 763 C CA . ILE A 1 91 ? -8.356 5.782 2.295 1.00 83.50 91 ILE A CA 1
ATOM 764 C C . ILE A 1 91 ? -7.829 5.238 0.962 1.00 83.50 91 ILE A C 1
ATOM 766 O O . ILE A 1 91 ? -7.948 5.898 -0.065 1.00 83.50 91 ILE A O 1
ATOM 770 N N . ILE A 1 92 ? -7.286 4.016 0.943 1.00 79.19 92 ILE A N 1
ATOM 771 C CA . ILE A 1 92 ? -6.783 3.392 -0.294 1.00 79.19 92 ILE A CA 1
ATOM 772 C C . ILE A 1 92 ? -7.896 3.253 -1.333 1.00 79.19 92 ILE A C 1
ATOM 774 O O . ILE A 1 92 ? -7.685 3.574 -2.500 1.00 79.19 92 ILE A O 1
ATOM 778 N N . HIS A 1 93 ? -9.084 2.812 -0.917 1.00 77.25 93 HIS A N 1
ATOM 779 C CA . HIS A 1 93 ? -10.228 2.694 -1.814 1.00 77.25 93 HIS A CA 1
ATOM 780 C C . HIS A 1 93 ? -10.632 4.056 -2.401 1.00 77.25 93 HIS A C 1
ATOM 782 O O . HIS A 1 93 ? -10.830 4.165 -3.609 1.00 77.25 93 HIS A O 1
ATOM 788 N N . ASP A 1 94 ? -10.705 5.102 -1.574 1.00 76.75 94 ASP A N 1
ATOM 789 C CA . ASP A 1 94 ? -11.015 6.466 -2.023 1.00 76.75 94 ASP A CA 1
ATOM 790 C C . ASP A 1 94 ? -9.981 6.969 -3.046 1.00 76.75 94 ASP A C 1
ATOM 792 O O . ASP A 1 94 ? -10.346 7.558 -4.063 1.00 76.75 94 ASP A O 1
ATOM 796 N N . LEU A 1 95 ? -8.695 6.669 -2.843 1.00 77.50 95 LEU A N 1
ATOM 797 C CA . LEU A 1 95 ? -7.631 7.062 -3.770 1.00 77.50 95 LEU A CA 1
ATOM 798 C C . LEU A 1 95 ? -7.644 6.276 -5.092 1.00 77.50 95 LEU A C 1
ATOM 800 O O . LEU A 1 95 ? -7.382 6.863 -6.141 1.00 77.50 95 LEU A O 1
ATOM 804 N N . GLU A 1 96 ? -7.971 4.981 -5.074 1.00 72.62 96 GLU A N 1
ATOM 805 C CA . GLU A 1 96 ? -7.986 4.138 -6.284 1.00 72.62 96 GLU A CA 1
ATOM 806 C C . GLU A 1 96 ? -9.267 4.256 -7.120 1.00 72.62 96 GLU A C 1
ATOM 808 O O . GLU A 1 96 ? -9.233 4.089 -8.346 1.00 72.62 96 GLU A O 1
ATOM 813 N N . ILE A 1 97 ? -10.407 4.503 -6.473 1.00 69.62 97 ILE A N 1
ATOM 814 C CA . ILE A 1 97 ? -11.712 4.566 -7.138 1.00 69.62 97 ILE A CA 1
ATOM 815 C C . ILE A 1 97 ? -12.079 6.009 -7.484 1.00 69.62 97 ILE A C 1
ATOM 817 O O . ILE A 1 97 ? -12.439 6.284 -8.628 1.00 69.62 97 ILE A O 1
ATOM 821 N N . ASN A 1 98 ? -11.912 6.953 -6.553 1.00 67.69 98 ASN A N 1
ATOM 822 C CA . ASN A 1 98 ? -12.247 8.364 -6.769 1.00 67.69 98 ASN A CA 1
ATOM 823 C C . ASN A 1 98 ? -11.033 9.161 -7.256 1.00 67.69 98 ASN A C 1
ATOM 825 O O . ASN A 1 98 ? -10.766 10.262 -6.774 1.00 67.69 98 ASN A O 1
ATOM 829 N N . TYR A 1 99 ? -10.281 8.617 -8.218 1.00 60.28 99 TYR A N 1
ATOM 830 C CA . TYR A 1 99 ? -9.060 9.251 -8.725 1.00 60.28 99 TYR A CA 1
ATOM 831 C C . TYR A 1 99 ? -9.325 10.683 -9.234 1.00 60.28 99 TYR A C 1
ATOM 833 O O . TYR A 1 99 ? -8.656 11.615 -8.794 1.00 60.28 99 TYR A O 1
ATOM 841 N N . TRP A 1 100 ? -10.374 10.861 -10.047 1.00 56.03 100 TRP A N 1
ATOM 842 C CA . TRP A 1 100 ? -10.795 12.141 -10.647 1.00 56.03 100 TRP A CA 1
ATOM 843 C C . TRP A 1 100 ? -11.868 12.903 -9.850 1.00 56.03 100 TRP A C 1
ATOM 845 O O . TRP A 1 100 ? -12.290 13.981 -10.258 1.00 56.03 100 TRP A O 1
ATOM 855 N N . GLY A 1 101 ? -12.360 12.324 -8.752 1.00 62.28 101 GLY A N 1
ATOM 856 C CA . GLY A 1 101 ? -13.463 12.871 -7.962 1.00 62.28 101 GLY A CA 1
ATOM 857 C C . GLY A 1 101 ? -12.999 13.605 -6.707 1.00 62.28 101 GLY A C 1
ATOM 858 O O . GLY A 1 101 ? -11.844 13.506 -6.283 1.00 62.28 101 GLY A O 1
ATOM 859 N N . THR A 1 102 ? -13.936 14.308 -6.073 1.00 62.00 102 THR A N 1
ATOM 860 C CA . THR A 1 102 ? -13.749 14.887 -4.740 1.00 62.00 102 THR A CA 1
ATOM 861 C C . THR A 1 102 ? -13.460 13.771 -3.737 1.00 62.00 102 THR A C 1
ATOM 863 O O . THR A 1 102 ? -14.181 12.772 -3.692 1.00 62.00 102 THR A O 1
ATOM 866 N N . LYS A 1 103 ? -12.402 13.924 -2.933 1.00 68.56 103 LYS A N 1
ATOM 867 C CA . LYS A 1 103 ? -12.039 12.924 -1.920 1.00 68.56 103 LYS A CA 1
ATOM 868 C C . LYS A 1 103 ? -13.118 12.872 -0.847 1.00 68.56 103 LYS A C 1
ATOM 870 O O . LYS A 1 103 ? -13.458 13.892 -0.250 1.00 68.56 103 LYS A O 1
ATOM 875 N N . SER A 1 104 ? -13.680 11.686 -0.640 1.00 64.56 104 SER A N 1
ATOM 876 C CA . SER A 1 104 ? -14.832 11.488 0.246 1.00 64.56 104 SER A CA 1
ATOM 877 C C . SER A 1 104 ? -14.420 11.136 1.675 1.00 64.56 104 SER A C 1
ATOM 879 O O . SER A 1 104 ? -15.214 11.274 2.608 1.00 64.56 104 SER A O 1
ATOM 881 N N . VAL A 1 105 ? -13.168 10.705 1.860 1.00 72.38 105 VAL A N 1
ATOM 882 C CA . VAL A 1 105 ? -12.637 10.269 3.149 1.00 72.38 105 VAL A CA 1
ATOM 883 C C . VAL A 1 105 ? -11.707 11.339 3.725 1.00 72.38 105 VAL A C 1
ATOM 885 O O . VAL A 1 105 ? -10.767 11.807 3.079 1.00 72.38 105 VAL A O 1
ATOM 888 N N . LYS A 1 106 ? -11.982 11.726 4.980 1.00 73.19 106 LYS A N 1
ATOM 889 C CA . LYS A 1 106 ? -11.120 12.616 5.772 1.00 73.19 106 LYS A CA 1
ATOM 890 C C . LYS A 1 106 ? -9.707 12.021 5.813 1.00 73.19 106 LYS A C 1
ATOM 892 O O . LYS A 1 106 ? -9.567 10.820 6.023 1.00 73.19 106 LYS A O 1
ATOM 897 N N . ASP A 1 107 ? -8.704 12.866 5.595 1.00 82.25 107 ASP A N 1
ATOM 898 C CA . ASP A 1 107 ? -7.271 12.540 5.503 1.00 82.25 107 ASP A CA 1
ATOM 899 C C . ASP A 1 107 ? -6.784 11.933 4.173 1.00 82.25 107 ASP A C 1
ATOM 901 O O . ASP A 1 107 ? -5.573 11.929 3.949 1.00 82.25 107 ASP A O 1
ATOM 905 N N . SER A 1 108 ? -7.661 11.528 3.238 1.00 83.88 108 SER A N 1
ATOM 906 C CA . SER A 1 108 ? -7.213 10.952 1.953 1.00 83.88 108 SER A CA 1
ATOM 907 C C . SER A 1 108 ? -6.296 11.881 1.165 1.00 83.88 108 SER A C 1
ATOM 909 O O . SER A 1 108 ? -5.267 11.434 0.664 1.00 83.88 108 SER A O 1
ATOM 911 N N . GLN A 1 109 ? -6.637 13.172 1.063 1.00 85.38 109 GLN A N 1
ATOM 912 C CA . GLN A 1 109 ? -5.816 14.126 0.313 1.00 85.38 109 GLN A CA 1
ATOM 913 C C . GLN A 1 109 ? -4.448 14.318 0.974 1.00 85.38 109 GLN A C 1
ATOM 915 O O . GLN A 1 109 ? -3.430 14.152 0.317 1.00 85.38 109 GLN A O 1
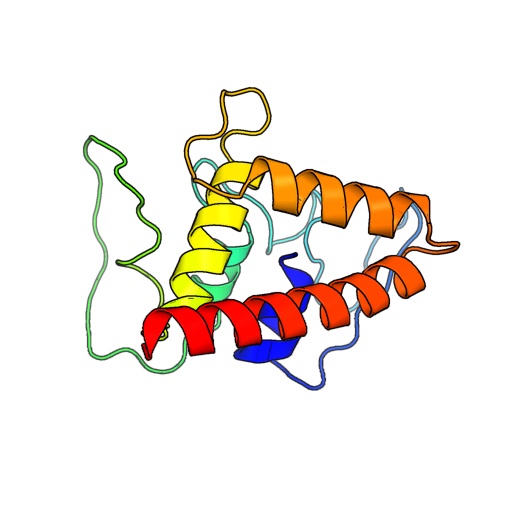ATOM 920 N N . LYS A 1 110 ? -4.422 14.553 2.293 1.00 90.50 110 LYS A N 1
ATOM 921 C CA . LYS A 1 110 ? -3.185 14.710 3.074 1.00 90.50 110 LYS A CA 1
ATOM 922 C C . LYS A 1 110 ? -2.261 13.498 2.922 1.00 90.50 110 LYS A C 1
ATOM 924 O O . LYS A 1 110 ? -1.055 13.652 2.748 1.00 90.50 110 LYS A O 1
ATOM 929 N N . ILE A 1 111 ? -2.822 12.291 2.990 1.00 90.31 111 ILE A N 1
ATOM 930 C CA . ILE A 1 111 ? -2.063 11.044 2.843 1.00 90.31 111 ILE A CA 1
ATOM 931 C C . ILE A 1 111 ? -1.566 10.880 1.409 1.00 90.31 111 ILE A C 1
ATOM 933 O O . ILE A 1 111 ? -0.421 10.484 1.210 1.00 90.31 111 ILE A O 1
ATOM 937 N N . ASN A 1 112 ? -2.387 11.211 0.412 1.00 88.69 112 ASN A N 1
ATOM 938 C CA . ASN A 1 112 ? -1.956 11.200 -0.979 1.00 88.69 112 ASN A CA 1
ATOM 939 C C . ASN A 1 112 ? -0.794 12.171 -1.207 1.00 88.69 112 ASN A C 1
ATOM 941 O O . ASN A 1 112 ? 0.215 11.766 -1.769 1.00 88.69 112 ASN A O 1
ATOM 945 N N . ASP A 1 113 ? -0.889 13.402 -0.709 1.00 90.19 113 ASP A N 1
ATOM 946 C CA . ASP A 1 113 ? 0.167 14.410 -0.839 1.00 90.19 113 ASP A CA 1
ATOM 947 C C . ASP A 1 113 ? 1.471 13.941 -0.175 1.00 90.19 113 ASP A C 1
ATOM 949 O O . ASP A 1 113 ? 2.549 14.079 -0.752 1.00 90.19 113 ASP A O 1
ATOM 953 N N . ALA A 1 114 ? 1.381 13.303 0.999 1.00 93.25 114 ALA A N 1
ATOM 954 C CA . ALA A 1 114 ? 2.535 12.711 1.674 1.00 93.25 114 AL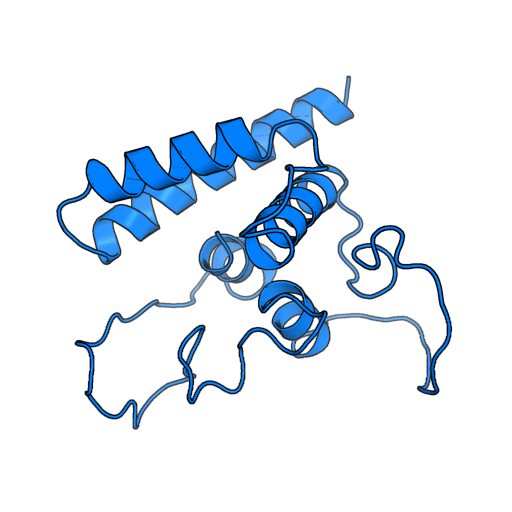A A CA 1
ATOM 955 C C . ALA A 1 114 ? 3.175 11.576 0.854 1.00 93.25 114 ALA A C 1
ATOM 957 O O . ALA A 1 114 ? 4.396 11.529 0.715 1.00 93.25 114 ALA A O 1
ATOM 958 N N . VAL A 1 115 ? 2.368 10.686 0.269 1.00 90.00 115 VAL A N 1
ATOM 959 C CA . VAL A 1 115 ? 2.867 9.601 -0.592 1.00 90.00 115 VAL A CA 1
ATOM 960 C C . VAL A 1 115 ? 3.499 10.159 -1.869 1.00 90.00 115 VAL A C 1
ATOM 962 O O . VAL A 1 115 ? 4.575 9.709 -2.251 1.00 90.00 115 VAL A O 1
ATOM 965 N N . GLN A 1 116 ? 2.882 11.156 -2.509 1.00 90.56 116 GLN A N 1
ATOM 966 C CA . GLN A 1 116 ? 3.444 11.807 -3.697 1.00 90.56 116 GLN A CA 1
ATOM 967 C C . GLN A 1 116 ? 4.775 12.489 -3.382 1.00 90.56 116 GLN A C 1
ATOM 969 O O . GLN A 1 116 ? 5.724 12.367 -4.153 1.00 90.56 116 GLN A O 1
ATOM 974 N N . LYS A 1 117 ? 4.881 13.132 -2.215 1.00 94.56 117 LYS A N 1
ATOM 975 C CA . LYS A 1 117 ? 6.142 13.700 -1.740 1.00 94.56 117 LYS A CA 1
ATOM 976 C C . LYS A 1 117 ? 7.216 12.627 -1.544 1.00 94.56 117 LYS A C 1
ATOM 978 O O . LYS A 1 117 ? 8.328 12.805 -2.020 1.00 94.56 117 LYS A O 1
ATOM 983 N N . ILE A 1 118 ? 6.885 11.493 -0.918 1.00 94.06 118 ILE A N 1
ATOM 984 C CA . ILE A 1 118 ? 7.824 10.367 -0.765 1.00 94.06 118 ILE A CA 1
ATOM 985 C C . ILE A 1 118 ? 8.343 9.894 -2.126 1.00 94.06 118 ILE A C 1
ATOM 987 O O . ILE A 1 118 ? 9.537 9.639 -2.262 1.00 94.06 118 ILE A O 1
ATOM 991 N N . VAL A 1 119 ? 7.462 9.774 -3.121 1.00 89.56 119 VAL A N 1
ATOM 992 C CA . VAL A 1 119 ? 7.842 9.357 -4.478 1.00 89.56 119 VAL A CA 1
ATOM 993 C C . VAL A 1 119 ? 8.748 10.396 -5.140 1.00 89.56 119 VAL A C 1
ATOM 995 O O . VAL A 1 119 ? 9.761 10.018 -5.719 1.00 89.56 119 VAL A O 1
ATOM 998 N N . ALA A 1 120 ? 8.421 11.686 -5.026 1.00 92.75 120 ALA A N 1
ATOM 999 C CA . ALA A 1 120 ? 9.226 12.773 -5.583 1.00 92.75 120 ALA A CA 1
ATOM 1000 C C . ALA A 1 120 ? 10.619 12.878 -4.935 1.00 92.75 120 ALA A C 1
ATOM 1002 O O . ALA A 1 120 ? 11.600 13.139 -5.625 1.00 92.75 120 ALA A O 1
ATOM 1003 N N . ASP A 1 121 ? 10.714 12.623 -3.627 1.00 95.56 121 ASP A N 1
ATOM 1004 C CA . ASP A 1 121 ? 11.955 12.707 -2.846 1.00 95.56 121 ASP A CA 1
ATOM 1005 C C . ASP A 1 121 ? 12.810 11.420 -2.923 1.00 95.56 121 ASP A C 1
ATOM 1007 O O . ASP A 1 121 ? 13.784 11.264 -2.178 1.00 95.56 121 ASP A O 1
ATOM 1011 N N . SER A 1 122 ? 12.444 10.450 -3.766 1.00 93.12 122 SER A N 1
ATOM 1012 C CA . SER A 1 122 ? 13.116 9.149 -3.872 1.00 93.12 122 SER A CA 1
ATOM 1013 C C . SER A 1 122 ? 13.827 8.974 -5.207 1.00 93.12 122 SER A C 1
ATOM 1015 O O . SER A 1 122 ? 13.326 9.353 -6.260 1.00 93.12 122 SER A O 1
ATOM 1017 N N . ARG A 1 123 ? 15.009 8.354 -5.170 1.00 92.75 123 ARG A N 1
ATOM 1018 C CA . ARG A 1 123 ? 15.889 8.176 -6.335 1.00 92.75 123 ARG A CA 1
ATOM 1019 C C . ARG A 1 123 ? 15.536 6.940 -7.155 1.00 92.75 123 ARG A C 1
ATOM 1021 O O . ARG A 1 123 ? 15.975 6.811 -8.292 1.00 92.75 123 ARG A O 1
ATOM 1028 N N . SER A 1 124 ? 14.784 6.007 -6.575 1.00 85.94 124 SER A N 1
ATOM 1029 C CA . SER A 1 124 ? 14.379 4.759 -7.220 1.00 85.94 124 SER A CA 1
ATOM 1030 C C . SER A 1 124 ? 13.018 4.280 -6.718 1.00 85.94 124 SER A C 1
ATOM 1032 O O . SER A 1 124 ? 12.572 4.658 -5.635 1.00 85.94 124 SER A O 1
ATOM 1034 N N . ALA A 1 125 ? 12.371 3.395 -7.483 1.00 82.69 125 ALA A N 1
ATOM 1035 C CA . ALA A 1 125 ? 11.117 2.763 -7.071 1.00 82.69 125 ALA A CA 1
ATOM 1036 C C . ALA A 1 125 ? 11.270 1.939 -5.778 1.00 82.69 125 ALA A C 1
ATOM 1038 O O . ALA A 1 125 ? 10.366 1.936 -4.943 1.00 82.69 125 ALA A O 1
ATOM 1039 N N . GLN A 1 126 ? 12.434 1.307 -5.590 1.00 83.62 126 GLN A N 1
ATOM 1040 C CA . GLN A 1 126 ? 12.768 0.565 -4.377 1.00 83.62 126 GLN A CA 1
ATOM 1041 C C . GLN A 1 126 ? 12.838 1.488 -3.154 1.00 83.62 126 GLN A C 1
ATOM 1043 O O . GLN A 1 126 ? 12.202 1.220 -2.139 1.00 83.62 126 GLN A O 1
ATOM 1048 N N . GLU A 1 127 ? 13.531 2.621 -3.270 1.00 88.62 127 GLU A N 1
ATOM 1049 C CA . GLU A 1 127 ? 13.620 3.604 -2.185 1.00 88.62 127 GLU A CA 1
ATOM 1050 C C . GLU A 1 127 ? 12.240 4.196 -1.842 1.00 88.62 127 GLU A C 1
ATOM 1052 O O . GLU A 1 127 ? 11.871 4.292 -0.668 1.00 88.62 127 GLU A O 1
ATOM 1057 N N . SER A 1 128 ? 11.435 4.527 -2.861 1.00 89.69 128 SER A N 1
ATOM 1058 C CA . SER A 1 128 ? 10.052 4.991 -2.680 1.00 89.69 128 SER A CA 1
ATOM 1059 C C . SER A 1 128 ? 9.204 3.978 -1.914 1.00 89.69 128 SER A C 1
ATOM 1061 O O . SER A 1 128 ? 8.375 4.354 -1.078 1.00 89.69 128 SER A O 1
ATOM 1063 N N . LEU A 1 129 ? 9.391 2.687 -2.202 1.00 87.06 129 LEU A N 1
ATOM 1064 C CA . LEU A 1 129 ? 8.672 1.594 -1.558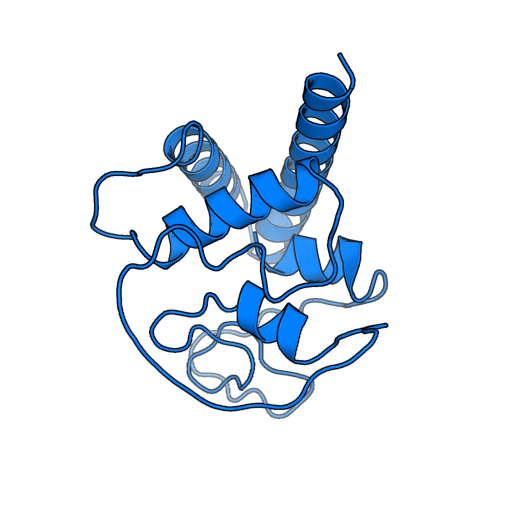 1.00 87.06 129 LEU A CA 1
ATOM 1065 C C . LEU A 1 129 ? 9.040 1.482 -0.076 1.00 87.06 129 LEU A C 1
ATOM 1067 O O . LEU A 1 129 ? 8.147 1.427 0.770 1.00 87.06 129 LEU A O 1
ATOM 1071 N N . GLU A 1 130 ? 10.332 1.500 0.240 1.00 90.62 130 GLU A N 1
ATOM 1072 C CA . GLU A 1 130 ? 10.845 1.391 1.609 1.00 90.62 130 GLU A CA 1
ATOM 1073 C C . GLU A 1 130 ? 10.403 2.571 2.479 1.00 90.62 130 GLU A C 1
ATOM 1075 O O . GLU A 1 130 ? 9.848 2.375 3.564 1.00 90.62 130 GLU A O 1
ATOM 1080 N N . LYS A 1 131 ? 10.537 3.804 1.972 1.00 93.69 131 LYS A N 1
ATOM 1081 C CA . LYS A 1 131 ? 10.030 5.002 2.661 1.00 93.69 131 LYS A CA 1
ATOM 1082 C C . LYS A 1 131 ? 8.518 4.948 2.859 1.00 93.69 131 LYS A C 1
ATOM 1084 O O . LYS A 1 131 ? 8.018 5.317 3.922 1.00 93.69 131 LYS A O 1
ATOM 1089 N N . SER A 1 132 ? 7.783 4.450 1.863 1.00 91.25 132 SER A N 1
ATOM 1090 C CA . SER A 1 132 ? 6.338 4.255 1.992 1.00 91.25 132 SER A CA 1
ATOM 1091 C C . SER A 1 132 ? 5.998 3.249 3.093 1.00 91.25 132 SER A C 1
ATOM 1093 O O . SER A 1 132 ? 5.029 3.464 3.813 1.00 91.25 132 SER A O 1
ATOM 1095 N N . PHE A 1 133 ? 6.766 2.168 3.262 1.00 91.19 133 PHE A N 1
ATOM 1096 C CA . PHE A 1 133 ? 6.517 1.194 4.332 1.00 91.19 133 PHE A CA 1
ATOM 1097 C C . PHE A 1 133 ? 6.661 1.818 5.714 1.00 91.19 133 PHE A C 1
ATOM 1099 O O . PHE A 1 133 ? 5.763 1.654 6.537 1.00 91.19 133 PHE A O 1
ATOM 1106 N N . ILE A 1 134 ? 7.719 2.602 5.926 1.00 95.31 134 ILE A N 1
ATOM 1107 C CA . ILE A 1 134 ? 7.929 3.341 7.177 1.00 95.31 134 ILE A CA 1
ATOM 1108 C C . ILE A 1 134 ? 6.759 4.299 7.430 1.00 95.31 134 ILE A C 1
ATOM 1110 O O . ILE A 1 134 ? 6.190 4.322 8.521 1.00 95.31 134 ILE A O 1
ATOM 1114 N N . PHE A 1 135 ? 6.350 5.056 6.408 1.00 95.44 135 PHE A N 1
ATOM 1115 C CA . PHE A 1 135 ? 5.219 5.975 6.510 1.00 95.44 135 PHE A CA 1
ATOM 1116 C C . PHE A 1 135 ? 3.918 5.261 6.908 1.00 95.44 135 PHE A C 1
ATOM 1118 O O . PHE A 1 135 ? 3.236 5.705 7.831 1.00 95.44 135 PHE A O 1
ATOM 1125 N N . PHE A 1 136 ? 3.579 4.144 6.256 1.00 92.69 136 PHE A N 1
ATOM 1126 C CA . PHE A 1 136 ? 2.350 3.409 6.562 1.00 92.69 136 PHE A CA 1
ATOM 1127 C C . PHE A 1 136 ? 2.401 2.670 7.905 1.00 92.69 136 PHE A C 1
ATOM 1129 O O . PHE A 1 136 ? 1.363 2.552 8.552 1.00 92.69 136 PHE A O 1
ATOM 1136 N N . ASP A 1 137 ? 3.573 2.230 8.368 1.00 94.25 137 ASP A N 1
ATOM 1137 C CA . ASP A 1 137 ? 3.734 1.681 9.719 1.00 94.25 137 ASP A CA 1
ATOM 1138 C C . ASP A 1 137 ? 3.502 2.742 10.804 1.00 94.25 137 ASP A C 1
ATOM 1140 O O . ASP A 1 137 ? 2.811 2.473 11.795 1.00 94.25 137 ASP A O 1
ATOM 1144 N N . ASN A 1 138 ? 4.007 3.960 10.595 1.00 95.31 138 ASN A N 1
ATOM 1145 C CA . ASN A 1 138 ? 3.759 5.087 11.494 1.00 95.31 138 ASN A CA 1
ATOM 1146 C C . ASN A 1 138 ? 2.282 5.493 11.480 1.00 95.31 138 ASN A C 1
ATOM 1148 O O . ASN A 1 138 ? 1.673 5.602 12.540 1.00 95.31 138 ASN A O 1
ATOM 1152 N N . LEU A 1 139 ? 1.682 5.625 10.291 1.00 93.38 139 LEU A N 1
ATOM 1153 C CA . LEU A 1 139 ? 0.262 5.948 10.132 1.00 93.38 139 LEU A CA 1
ATOM 1154 C C . LEU A 1 139 ? -0.638 4.898 10.801 1.00 93.38 139 LEU A C 1
ATOM 1156 O O . LEU A 1 139 ? -1.620 5.229 11.461 1.00 93.38 139 LEU A O 1
ATOM 1160 N N . PHE A 1 140 ? -0.294 3.617 10.654 1.00 92.31 140 PHE A N 1
ATOM 1161 C CA . PHE A 1 140 ? -1.000 2.529 11.319 1.00 92.31 140 PHE A CA 1
ATOM 1162 C C . PHE A 1 140 ? -0.905 2.627 12.843 1.00 92.31 140 PHE A C 1
ATOM 1164 O O . PHE A 1 140 ? -1.911 2.443 13.527 1.00 92.31 140 PHE A O 1
ATOM 1171 N N . SER A 1 141 ? 0.278 2.947 13.369 1.00 93.31 141 SER A N 1
ATOM 1172 C CA . SER A 1 141 ? 0.502 3.119 14.808 1.00 93.31 141 SER A CA 1
ATOM 1173 C C . SER A 1 141 ? -0.245 4.337 15.363 1.00 93.31 141 SER A C 1
ATOM 1175 O O . SER A 1 141 ? -0.853 4.250 16.426 1.00 93.31 141 SER A O 1
ATOM 1177 N N . GLU A 1 142 ? -0.275 5.445 14.620 1.00 92.56 142 GLU A N 1
ATOM 1178 C CA . GLU A 1 142 ? -1.045 6.643 14.967 1.00 92.56 142 GLU A CA 1
ATOM 1179 C C . GLU A 1 142 ? -2.541 6.321 15.060 1.00 92.56 142 GLU A C 1
ATOM 1181 O O . GLU A 1 142 ? -3.156 6.534 16.103 1.00 92.56 142 GLU A O 1
ATOM 1186 N N . PHE A 1 143 ? -3.119 5.703 14.025 1.00 90.31 143 PHE A N 1
ATOM 1187 C CA . PHE A 1 143 ? -4.533 5.317 14.039 1.00 90.31 143 PHE A CA 1
ATOM 1188 C C . PHE A 1 143 ? -4.862 4.292 15.126 1.00 90.31 143 PHE A C 1
ATOM 1190 O O . PHE A 1 143 ? -5.938 4.356 15.717 1.00 90.31 143 PHE A O 1
ATOM 1197 N N . LYS A 1 144 ? -3.946 3.364 15.422 1.00 88.88 144 LYS A N 1
ATOM 1198 C CA . LYS A 1 144 ? -4.074 2.441 16.556 1.00 88.88 144 LYS A CA 1
ATOM 1199 C C . LYS A 1 144 ? -4.243 3.192 17.874 1.00 88.88 144 LYS A C 1
ATOM 1201 O O . LYS A 1 144 ? -5.167 2.877 18.615 1.00 88.88 144 LYS A O 1
ATOM 1206 N N . LEU A 1 145 ? -3.384 4.177 18.138 1.00 89.62 145 LEU A N 1
ATOM 1207 C CA . LEU A 1 145 ? -3.414 4.971 19.367 1.00 89.62 145 LEU A CA 1
ATOM 1208 C C . LEU A 1 145 ? -4.656 5.862 19.440 1.00 89.62 145 LEU A C 1
ATOM 1210 O O . LEU A 1 145 ? -5.300 5.929 20.480 1.00 89.62 145 LEU A O 1
ATOM 1214 N N . THR A 1 146 ? -5.034 6.513 18.338 1.00 87.62 146 THR A N 1
ATOM 1215 C CA . THR A 1 146 ? -6.218 7.383 18.302 1.00 87.62 146 THR A CA 1
ATOM 1216 C C . THR A 1 146 ? -7.520 6.624 18.547 1.00 87.62 146 THR A C 1
ATOM 1218 O O . THR A 1 146 ? -8.437 7.193 19.115 1.00 87.62 146 THR A O 1
ATOM 1221 N N . ILE A 1 147 ? -7.625 5.362 18.119 1.00 82.31 147 ILE A N 1
ATOM 1222 C CA . ILE A 1 147 ? -8.850 4.558 18.282 1.00 82.31 147 ILE A CA 1
ATOM 1223 C C . ILE A 1 147 ? -8.927 3.891 19.670 1.00 82.31 147 ILE A C 1
ATOM 1225 O O . ILE A 1 147 ? -9.995 3.441 20.079 1.00 82.31 147 ILE A O 1
ATOM 1229 N N . GLN A 1 148 ? -7.805 3.795 20.388 1.00 70.44 148 GLN A N 1
ATOM 1230 C CA . GLN A 1 148 ? -7.744 3.231 21.741 1.00 70.44 148 GLN A CA 1
ATOM 1231 C C . GLN A 1 148 ? -8.015 4.258 22.853 1.00 70.44 148 GLN A C 1
ATOM 1233 O O . GLN A 1 148 ? -8.266 3.842 23.984 1.00 70.44 148 GLN A O 1
ATOM 1238 N N . ASN A 1 149 ? -7.971 5.555 22.531 1.00 53.88 149 ASN A N 1
ATOM 1239 C CA . ASN A 1 149 ? -8.311 6.675 23.416 1.00 53.88 149 ASN A CA 1
ATOM 1240 C C . ASN A 1 149 ? -9.742 7.165 23.165 1.00 53.88 149 ASN A C 1
ATOM 1242 O O . ASN A 1 149 ? -10.354 7.667 24.131 1.00 53.88 149 ASN A O 1
#

Secondary structure (DSSP, 8-state):
-HHHHIIIII-TT-------TT----SS--BSSTT-SBS-BTTB-HHHHHHHHS-------------S--S-GGGSS-----HHHHHHHHHHHHHHH-SSSPP-STTHHHHHHHHHHHHHT-SSHHHHHHHHHHHHHHHHHHHHHHHH-

Radius of gyration: 16.16 Å; chains: 1; bounding box: 44×34×45 Å

Sequence (149 aa):
MKAWLIKKFIDKNVVFKFFPKGELITEDIPFDVPEAEIRRYHNLSAFEYLMKKYNRPLSKVNFYPIKSRMKSQFCKRSNITDPAVRKIGEIIHDLEINYWGTKSVKDSQKINDAVQKIVADSRSAQESLEKSFIFFDNLFSEFKLTIQN

Foldseek 3Di:
DLVLCCCPPPNVPDDDDDDDPPDDDPDDADDCDPPGPQQDDDLDHSNLVVQQPRDPDDDDDDDDDDDDDDPDPQPVRHPPPQVLVSLVVLLVSQCVPQVVHDRPHPCSVVVVVVLVVLVVPDPDPVSSVVVVSVVVVVSSVVSNVVVVD